Protein AF-A0A8T7EFW8-F1 (afdb_monomer_lite)

Structure (mmCIF, N/CA/C/O backbone):
data_AF-A0A8T7EFW8-F1
#
_entry.id   AF-A0A8T7EFW8-F1
#
loop_
_atom_site.group_PDB
_atom_site.id
_atom_site.type_symbol
_atom_site.label_atom_id
_atom_site.label_alt_id
_atom_site.label_comp_id
_atom_site.label_asym_id
_atom_site.label_entity_id
_atom_site.label_seq_id
_atom_site.pdbx_PDB_ins_code
_atom_site.Cartn_x
_atom_site.Cartn_y
_atom_site.Cartn_z
_atom_site.occupancy
_atom_site.B_iso_or_equiv
_atom_site.auth_seq_id
_atom_site.auth_comp_id
_atom_site.auth_asym_id
_atom_site.auth_atom_id
_atom_site.pdbx_PDB_model_num
ATOM 1 N N . MET A 1 1 ? 46.373 6.894 -98.543 1.00 57.97 1 MET A N 1
ATOM 2 C CA . MET A 1 1 ? 46.476 5.413 -98.558 1.00 57.97 1 MET A CA 1
ATOM 3 C C . MET A 1 1 ? 47.139 4.856 -97.291 1.00 57.97 1 MET A C 1
ATOM 5 O O . MET A 1 1 ? 46.534 4.025 -96.632 1.00 57.97 1 MET A O 1
ATOM 9 N N . LYS A 1 2 ? 48.335 5.324 -96.885 1.00 61.75 2 LYS A N 1
ATOM 10 C CA . LYS A 1 2 ? 49.091 4.740 -95.749 1.00 61.75 2 LYS A CA 1
ATOM 11 C C . LYS A 1 2 ? 48.455 4.931 -94.355 1.00 61.75 2 LYS A C 1
ATOM 13 O O . LYS A 1 2 ? 48.671 4.107 -93.477 1.00 61.75 2 LYS A O 1
ATOM 18 N N . GLN A 1 3 ? 47.623 5.959 -94.166 1.00 62.34 3 GLN A N 1
ATOM 19 C CA . GLN A 1 3 ? 46.948 6.216 -92.882 1.00 62.34 3 GLN A CA 1
ATOM 20 C C . GLN A 1 3 ? 45.704 5.343 -92.644 1.00 62.34 3 GLN A C 1
ATOM 22 O O . GLN A 1 3 ? 45.385 5.041 -91.499 1.00 62.34 3 GLN A O 1
ATOM 27 N N . PHE A 1 4 ? 45.070 4.838 -93.710 1.00 73.44 4 PHE A N 1
ATOM 28 C CA . PHE A 1 4 ? 43.989 3.849 -93.595 1.00 73.44 4 PHE A CA 1
ATOM 29 C C . PHE A 1 4 ? 44.519 2.463 -93.200 1.00 73.44 4 PHE A C 1
ATOM 31 O O . PHE A 1 4 ? 43.881 1.756 -92.427 1.00 73.44 4 PHE A O 1
ATOM 38 N N . ILE A 1 5 ? 45.724 2.104 -93.662 1.00 77.31 5 ILE A N 1
ATOM 39 C CA . ILE A 1 5 ? 46.391 0.843 -93.301 1.00 77.31 5 ILE A CA 1
ATOM 40 C C . ILE A 1 5 ? 46.750 0.827 -91.806 1.00 77.31 5 ILE A C 1
ATOM 42 O O . ILE A 1 5 ? 46.567 -0.190 -91.144 1.00 77.31 5 ILE A O 1
ATOM 46 N N . LEU A 1 6 ? 47.194 1.962 -91.253 1.00 75.44 6 LEU A N 1
ATOM 47 C CA . LEU A 1 6 ? 47.533 2.065 -89.830 1.00 75.44 6 LEU A CA 1
ATOM 48 C C . LEU A 1 6 ? 46.291 1.937 -88.929 1.00 75.44 6 LEU A C 1
ATOM 50 O O . LEU A 1 6 ? 46.336 1.240 -87.919 1.00 75.44 6 LEU A O 1
ATOM 54 N N . GLY A 1 7 ? 45.166 2.543 -89.327 1.00 76.06 7 GLY A N 1
ATOM 55 C CA . GLY A 1 7 ? 43.892 2.405 -88.612 1.00 76.06 7 GLY A CA 1
ATOM 56 C C . GLY A 1 7 ? 43.359 0.968 -88.614 1.00 76.06 7 GLY A C 1
ATOM 57 O O . GLY A 1 7 ? 42.892 0.483 -87.586 1.00 76.06 7 GLY A O 1
ATOM 58 N N . LEU A 1 8 ? 43.503 0.253 -89.735 1.00 81.44 8 LEU A N 1
ATOM 59 C CA . LEU A 1 8 ? 43.066 -1.140 -89.851 1.00 81.44 8 LEU A CA 1
ATOM 60 C C . LEU A 1 8 ? 43.890 -2.085 -88.960 1.00 81.44 8 LEU A C 1
ATOM 62 O O . LEU A 1 8 ? 43.326 -2.995 -88.360 1.00 81.44 8 LEU A O 1
ATOM 66 N N . ILE A 1 9 ? 45.195 -1.834 -88.802 1.00 81.69 9 ILE A N 1
ATOM 67 C CA . ILE A 1 9 ? 46.071 -2.613 -87.909 1.00 81.69 9 ILE A CA 1
ATOM 68 C C . ILE A 1 9 ? 45.706 -2.393 -86.434 1.00 81.69 9 ILE A C 1
ATOM 70 O O . ILE A 1 9 ? 45.680 -3.351 -85.665 1.00 81.69 9 ILE A O 1
ATOM 74 N N . ILE A 1 10 ? 45.377 -1.159 -86.035 1.00 81.81 10 ILE A N 1
ATOM 75 C CA . ILE A 1 10 ? 44.976 -0.853 -84.650 1.00 81.81 10 ILE A CA 1
ATOM 76 C C . ILE A 1 10 ? 43.640 -1.524 -84.312 1.00 81.81 10 ILE A C 1
ATOM 78 O O . ILE A 1 10 ? 43.498 -2.105 -83.236 1.00 81.81 10 ILE A O 1
ATOM 82 N N . ILE A 1 11 ? 42.682 -1.512 -85.244 1.00 81.06 11 ILE A N 1
ATOM 83 C CA . ILE A 1 11 ? 41.393 -2.194 -85.069 1.00 81.06 11 ILE A CA 1
ATOM 84 C C . ILE A 1 11 ? 41.589 -3.715 -84.994 1.00 81.06 11 ILE A C 1
ATOM 86 O O . ILE A 1 11 ? 40.981 -4.358 -84.140 1.00 81.06 11 ILE A O 1
ATOM 90 N N . LEU A 1 12 ? 42.479 -4.292 -85.813 1.00 81.62 12 LEU A N 1
ATOM 91 C CA . LEU A 1 12 ? 42.816 -5.718 -85.734 1.00 81.62 12 LEU A CA 1
ATOM 92 C C . LEU A 1 12 ? 43.483 -6.081 -84.398 1.00 81.62 12 LEU A C 1
ATOM 94 O O . LEU A 1 12 ? 43.178 -7.123 -83.824 1.00 81.62 12 LEU A O 1
ATOM 98 N N . GLY A 1 13 ? 44.365 -5.218 -83.886 1.00 78.44 13 GLY A N 1
ATOM 99 C CA . GLY A 1 13 ? 45.034 -5.409 -82.599 1.00 78.44 13 GLY A CA 1
ATOM 100 C C . GLY A 1 13 ? 44.069 -5.337 -81.414 1.00 78.44 13 GLY A C 1
ATOM 101 O O . GLY A 1 13 ? 44.127 -6.185 -80.526 1.00 78.44 13 GLY A O 1
ATOM 102 N N . LEU A 1 14 ? 43.135 -4.381 -81.427 1.00 81.06 14 LEU A N 1
ATOM 103 C CA . LEU A 1 14 ? 42.090 -4.263 -80.404 1.00 81.06 14 LEU A CA 1
ATOM 104 C C . LEU A 1 14 ? 41.093 -5.427 -80.465 1.00 81.06 14 LEU A C 1
ATOM 106 O O . LEU A 1 14 ? 40.718 -5.959 -79.422 1.00 81.06 14 LEU A O 1
ATOM 110 N N . ALA A 1 15 ? 40.714 -5.876 -81.665 1.00 75.56 15 ALA A N 1
ATOM 111 C CA . ALA A 1 15 ? 39.866 -7.053 -81.842 1.00 75.56 15 ALA A CA 1
ATOM 112 C C . ALA A 1 15 ? 40.568 -8.340 -81.372 1.00 75.56 15 ALA A C 1
ATOM 114 O O . ALA A 1 15 ? 39.959 -9.148 -80.673 1.00 75.56 15 ALA A O 1
ATOM 115 N N . GLY A 1 16 ? 41.858 -8.504 -81.686 1.00 74.81 16 GLY A N 1
ATOM 116 C CA . GLY A 1 16 ? 42.670 -9.633 -81.226 1.00 74.81 16 GLY A CA 1
ATOM 117 C C . GLY A 1 16 ? 42.874 -9.639 -79.708 1.00 74.81 16 GLY A C 1
ATOM 118 O O . GLY A 1 16 ? 42.707 -10.676 -79.067 1.00 74.81 16 GLY A O 1
ATOM 119 N N . GLY A 1 17 ? 43.151 -8.472 -79.116 1.00 77.19 17 GLY A N 1
ATOM 120 C CA . GLY A 1 17 ? 43.264 -8.303 -77.666 1.00 77.19 17 GLY A CA 1
ATOM 121 C C . GLY A 1 17 ? 41.950 -8.589 -76.936 1.00 77.19 17 GLY A C 1
ATOM 122 O O . GLY A 1 17 ? 41.947 -9.295 -75.929 1.00 77.19 17 GLY A O 1
ATOM 123 N N . TYR A 1 18 ? 40.819 -8.128 -77.480 1.00 79.44 18 TYR A N 1
ATOM 124 C CA . TYR A 1 18 ? 39.490 -8.436 -76.945 1.00 79.44 18 TYR A CA 1
ATOM 125 C C . TYR A 1 18 ? 39.161 -9.936 -77.032 1.00 79.44 18 TYR A C 1
ATOM 127 O O . TYR A 1 18 ? 38.588 -10.501 -76.098 1.00 79.44 18 TYR A O 1
ATOM 135 N N . TYR A 1 19 ? 39.565 -10.606 -78.118 1.00 78.19 19 TYR A N 1
ATOM 136 C CA . TYR A 1 19 ? 39.333 -12.041 -78.303 1.00 78.19 19 TYR A CA 1
ATOM 137 C C . TYR A 1 19 ? 40.137 -12.893 -77.308 1.00 78.19 19 TYR A C 1
ATOM 139 O O . TYR A 1 19 ? 39.585 -13.801 -76.687 1.00 78.19 19 TYR A O 1
ATOM 147 N N . LEU A 1 20 ? 41.409 -12.549 -77.070 1.00 72.25 20 LEU A N 1
ATOM 148 C CA . LEU A 1 20 ? 42.247 -13.203 -76.055 1.00 72.25 20 LEU A CA 1
ATOM 149 C C . LEU A 1 20 ? 41.754 -12.924 -74.625 1.00 72.25 20 LEU A C 1
ATOM 151 O O . LEU A 1 20 ? 41.782 -13.818 -73.780 1.00 72.25 20 LEU A O 1
ATOM 155 N N . TYR A 1 21 ? 41.220 -11.726 -74.364 1.00 71.38 21 TYR A N 1
ATOM 156 C CA . TYR A 1 21 ? 40.613 -11.386 -73.074 1.00 71.38 21 TYR A CA 1
ATOM 157 C C . TYR A 1 21 ? 39.313 -12.167 -72.804 1.00 71.38 21 TYR A C 1
ATOM 159 O O . TYR A 1 21 ? 39.043 -12.534 -71.661 1.00 71.38 21 TYR A O 1
ATOM 167 N N . ARG A 1 22 ? 38.524 -12.506 -73.841 1.00 76.44 22 ARG A N 1
ATOM 168 C CA . ARG A 1 22 ? 37.403 -13.461 -73.708 1.00 76.44 22 ARG A CA 1
ATOM 169 C C . ARG A 1 22 ? 37.863 -14.910 -73.560 1.00 76.44 22 ARG A C 1
ATOM 171 O O . ARG A 1 22 ? 37.177 -15.667 -72.884 1.00 76.44 22 ARG A O 1
ATOM 178 N N . GLN A 1 23 ? 38.996 -15.300 -74.146 1.00 65.75 23 GLN A N 1
ATOM 179 C CA . GLN A 1 23 ? 39.524 -16.666 -74.035 1.00 65.75 23 GLN A CA 1
ATOM 180 C C . GLN A 1 23 ? 40.057 -16.993 -72.627 1.00 65.75 23 GLN A C 1
ATOM 182 O O . GLN A 1 23 ? 40.050 -18.155 -72.232 1.00 65.75 23 GLN A O 1
ATOM 187 N N . MET A 1 24 ? 40.458 -15.984 -71.845 1.00 59.19 24 MET A N 1
ATOM 188 C CA . MET A 1 24 ? 40.811 -16.141 -70.425 1.00 59.19 24 MET A CA 1
ATOM 189 C C . MET A 1 24 ? 39.608 -16.099 -69.464 1.00 59.19 24 MET A C 1
ATOM 191 O O . MET A 1 24 ? 39.804 -16.181 -68.253 1.00 59.19 24 MET A O 1
ATOM 195 N N . GLN A 1 25 ? 38.367 -16.011 -69.958 1.00 60.62 25 GLN A N 1
ATOM 196 C CA . GLN A 1 25 ? 37.190 -16.205 -69.106 1.00 60.62 25 GLN A CA 1
ATOM 197 C C . GLN A 1 25 ? 37.011 -17.713 -68.834 1.00 60.62 25 GLN A C 1
ATOM 199 O 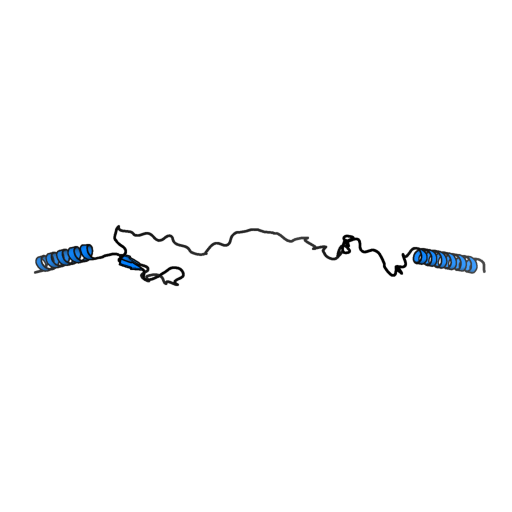O . GLN A 1 25 ? 36.839 -18.482 -69.784 1.00 60.62 25 GLN A O 1
ATOM 204 N N . PRO A 1 26 ? 37.053 -18.173 -67.567 1.00 49.50 26 PRO A N 1
ATOM 205 C CA . PRO A 1 26 ? 36.899 -19.583 -67.242 1.00 49.50 26 PRO A CA 1
ATOM 206 C C . PRO A 1 26 ? 35.503 -20.064 -67.641 1.00 49.50 26 PRO A C 1
ATOM 208 O O . PRO A 1 26 ? 34.490 -19.648 -67.081 1.00 49.50 26 PRO A O 1
ATOM 211 N N . THR A 1 27 ? 35.453 -20.948 -68.634 1.00 51.50 27 THR A N 1
ATOM 212 C CA . THR A 1 27 ? 34.229 -21.639 -69.035 1.00 51.50 27 THR A CA 1
ATOM 213 C C . THR A 1 27 ? 33.957 -22.736 -68.008 1.00 51.50 27 THR A C 1
ATOM 215 O O . THR A 1 27 ? 34.701 -23.709 -67.920 1.00 51.50 27 THR A O 1
ATOM 218 N N . ALA A 1 28 ? 32.922 -22.568 -67.188 1.00 52.00 28 ALA A N 1
ATOM 219 C CA . ALA A 1 28 ? 32.446 -23.614 -66.292 1.00 52.00 28 ALA A CA 1
ATOM 220 C C . ALA A 1 28 ? 31.607 -24.635 -67.077 1.00 52.00 28 ALA A C 1
ATOM 222 O O . ALA A 1 28 ? 30.465 -24.337 -67.416 1.00 52.00 28 ALA A O 1
ATOM 223 N N . THR A 1 29 ? 32.156 -25.815 -67.393 1.00 41.50 29 THR A N 1
ATOM 224 C CA . THR A 1 29 ? 31.437 -27.071 -67.757 1.00 41.50 29 THR A CA 1
ATOM 225 C C . THR A 1 29 ? 32.493 -28.180 -67.955 1.00 41.50 29 THR A C 1
ATOM 227 O O . THR A 1 29 ? 33.569 -27.880 -68.451 1.00 41.50 29 THR A O 1
ATOM 230 N N . THR A 1 30 ? 32.379 -29.466 -67.607 1.00 39.56 30 THR A N 1
ATOM 231 C CA . THR A 1 30 ? 31.293 -30.380 -67.217 1.00 39.56 30 THR A CA 1
ATOM 232 C C . THR A 1 30 ? 31.954 -31.563 -66.491 1.00 39.56 30 THR A C 1
ATOM 234 O O . THR A 1 30 ? 32.953 -32.083 -66.981 1.00 39.56 30 THR A O 1
ATOM 237 N N . GLY A 1 31 ? 31.389 -32.046 -65.383 1.00 37.75 31 GLY A N 1
ATOM 238 C CA . GLY A 1 31 ? 31.805 -33.303 -64.755 1.00 37.75 31 GLY A CA 1
ATOM 239 C C . GLY A 1 31 ? 30.599 -34.053 -64.206 1.00 37.75 31 GLY A C 1
ATOM 240 O O . GLY A 1 31 ? 30.105 -33.720 -63.133 1.00 37.75 31 GLY A O 1
ATOM 241 N N . ALA A 1 32 ? 30.109 -35.042 -64.958 1.00 48.38 32 ALA A N 1
ATOM 242 C CA . ALA A 1 32 ? 29.186 -36.048 -64.446 1.00 48.38 32 ALA A CA 1
ATOM 243 C C . ALA A 1 32 ? 29.891 -36.845 -63.335 1.00 48.38 32 ALA A C 1
ATOM 245 O O . ALA A 1 32 ? 31.055 -37.219 -63.474 1.00 48.38 32 ALA A O 1
ATOM 246 N N . GLY A 1 33 ? 29.200 -37.013 -62.208 1.00 47.69 33 GLY A N 1
ATOM 247 C CA . GLY A 1 33 ? 29.798 -37.425 -60.944 1.00 47.69 33 GLY A CA 1
ATOM 248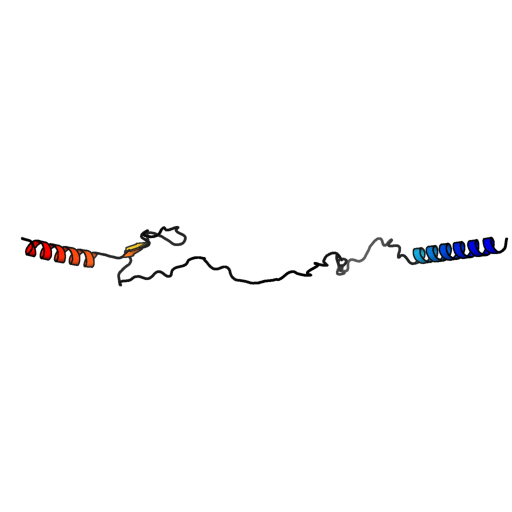 C C . GLY A 1 33 ? 30.304 -38.863 -60.893 1.00 47.69 33 GLY A C 1
ATOM 249 O O . GLY A 1 33 ? 29.864 -39.712 -61.657 1.00 47.69 33 GLY A O 1
ATOM 250 N N . THR A 1 34 ? 31.205 -39.115 -59.938 1.00 46.44 34 THR A N 1
ATOM 251 C CA . THR A 1 34 ? 31.117 -40.171 -58.908 1.00 46.44 34 THR A CA 1
ATOM 252 C C . THR A 1 34 ? 32.278 -39.976 -57.917 1.00 46.44 34 THR A C 1
ATOM 254 O O . THR A 1 34 ? 33.404 -40.339 -58.233 1.00 46.44 34 THR A O 1
ATOM 257 N N . ALA A 1 35 ? 32.012 -39.381 -56.745 1.00 43.75 35 ALA A N 1
ATOM 258 C CA . ALA A 1 35 ? 32.745 -39.559 -55.476 1.00 43.75 35 ALA A CA 1
ATOM 259 C C . ALA A 1 35 ? 32.147 -38.611 -54.416 1.00 43.75 35 ALA A C 1
ATOM 261 O O . ALA A 1 35 ? 32.341 -37.398 -54.481 1.00 43.75 35 ALA A O 1
ATOM 262 N N . VAL A 1 36 ? 31.392 -39.147 -53.452 1.00 51.53 36 VAL A N 1
ATOM 263 C CA . VAL A 1 36 ? 30.841 -38.375 -52.325 1.00 51.53 36 VAL A CA 1
ATOM 264 C C . VAL A 1 36 ? 31.834 -38.341 -51.162 1.00 51.53 36 VAL A C 1
ATOM 266 O O . VAL A 1 36 ? 31.771 -39.146 -50.240 1.00 51.53 36 VAL A O 1
ATOM 269 N N . SER A 1 37 ? 32.746 -37.374 -51.202 1.00 44.75 37 SER A N 1
ATOM 270 C CA . SER A 1 37 ? 33.344 -36.804 -49.988 1.00 44.75 37 SER A CA 1
ATOM 271 C C . SER A 1 37 ? 32.479 -35.614 -49.563 1.00 44.75 37 SER A C 1
ATOM 273 O O . SER A 1 37 ? 32.077 -34.849 -50.444 1.00 44.75 37 SER A O 1
ATOM 275 N N . PRO A 1 38 ? 32.172 -35.405 -48.266 1.00 52.88 38 PRO A N 1
ATOM 276 C CA . PRO A 1 38 ? 31.494 -34.197 -47.813 1.00 52.88 38 PRO A CA 1
ATOM 277 C C . PRO A 1 38 ? 32.481 -33.029 -47.882 1.00 52.88 38 PRO A C 1
ATOM 279 O O . PRO A 1 38 ? 33.072 -32.602 -46.894 1.00 52.88 38 PRO A O 1
ATOM 282 N N . THR A 1 39 ? 32.703 -32.537 -49.094 1.00 46.47 39 THR A N 1
ATOM 283 C CA . THR A 1 39 ? 33.408 -31.292 -49.338 1.00 46.47 39 THR A CA 1
ATOM 284 C C . THR A 1 39 ? 32.512 -30.183 -48.823 1.00 46.47 39 THR A C 1
ATOM 286 O O . THR A 1 39 ? 31.416 -29.968 -49.345 1.00 46.47 39 THR A O 1
ATOM 289 N N . LEU A 1 40 ? 32.979 -29.498 -47.777 1.00 52.53 40 LEU A N 1
ATOM 290 C CA . LEU A 1 40 ? 32.440 -28.222 -47.332 1.00 52.53 40 LEU A CA 1
ATOM 291 C C . LEU A 1 40 ? 32.342 -27.320 -48.562 1.00 52.53 40 LEU A C 1
ATOM 293 O O . LEU A 1 40 ? 33.338 -26.776 -49.037 1.00 52.53 40 LEU A O 1
ATOM 297 N N . THR A 1 41 ? 31.139 -27.213 -49.118 1.00 47.81 41 THR A N 1
ATOM 298 C CA . THR A 1 41 ? 30.839 -26.206 -50.120 1.00 47.81 41 THR A CA 1
ATOM 299 C C . THR A 1 41 ? 30.859 -24.906 -49.345 1.00 47.81 41 THR A C 1
ATOM 301 O O . THR A 1 41 ? 29.883 -24.552 -48.687 1.00 47.81 41 THR A O 1
ATOM 304 N N . ALA A 1 42 ? 32.018 -24.247 -49.341 1.00 55.25 42 ALA A N 1
ATOM 305 C CA . ALA A 1 42 ? 32.102 -22.841 -49.020 1.00 55.25 42 ALA A CA 1
ATOM 306 C C . ALA A 1 42 ? 31.139 -22.158 -49.989 1.00 55.25 42 ALA A C 1
ATOM 308 O O . ALA A 1 42 ? 31.444 -21.986 -51.170 1.00 55.25 42 ALA A O 1
ATOM 309 N N . GLY A 1 43 ? 29.921 -21.896 -49.507 1.00 48.66 43 GLY A N 1
ATOM 310 C CA . GLY A 1 43 ? 28.961 -21.082 -50.222 1.00 48.66 43 GLY A CA 1
ATOM 311 C C . GLY A 1 43 ? 29.703 -19.833 -50.656 1.00 48.66 43 GLY A C 1
ATOM 312 O O . GLY A 1 43 ? 30.439 -19.249 -49.854 1.00 48.66 43 GLY A O 1
ATOM 313 N N . ALA A 1 44 ? 29.582 -19.494 -51.941 1.00 54.00 44 ALA A N 1
ATOM 314 C CA . ALA A 1 44 ? 30.126 -18.260 -52.479 1.00 54.00 44 ALA A CA 1
ATOM 315 C C . ALA A 1 44 ? 29.882 -17.142 -51.455 1.00 54.00 44 ALA A C 1
ATOM 317 O O . ALA A 1 44 ? 28.768 -17.070 -50.922 1.00 54.00 44 ALA A O 1
ATOM 318 N N . PRO A 1 45 ? 30.887 -16.314 -51.115 1.00 50.88 45 PRO A N 1
ATOM 319 C CA . PRO A 1 45 ? 30.636 -15.196 -50.229 1.00 50.88 45 PRO A CA 1
ATOM 320 C C . PRO A 1 45 ? 29.534 -14.386 -50.901 1.00 50.88 45 PRO A C 1
ATOM 322 O O . PRO A 1 45 ? 29.736 -13.855 -51.993 1.00 50.88 45 PRO A O 1
ATOM 325 N N . ASN A 1 46 ? 28.343 -14.363 -50.301 1.00 56.28 46 ASN A N 1
ATOM 326 C CA . ASN A 1 46 ? 27.288 -13.461 -50.720 1.00 56.28 46 ASN A CA 1
ATOM 327 C C . ASN A 1 46 ? 27.879 -12.059 -50.564 1.00 56.28 46 ASN A C 1
ATOM 329 O O . ASN A 1 46 ? 27.880 -11.487 -49.476 1.00 56.28 46 ASN A O 1
ATOM 333 N N . ALA A 1 47 ? 28.413 -11.513 -51.655 1.00 54.31 47 ALA A N 1
ATOM 334 C CA . ALA A 1 47 ? 29.091 -10.222 -51.707 1.00 54.31 47 ALA A CA 1
ATOM 335 C C . ALA A 1 47 ? 28.120 -9.037 -51.528 1.00 54.31 47 ALA A C 1
ATOM 337 O O . ALA A 1 47 ? 28.465 -7.901 -51.823 1.00 54.31 47 ALA A O 1
ATOM 338 N N . ASN A 1 48 ? 26.917 -9.298 -51.007 1.00 53.06 48 ASN A N 1
ATOM 339 C CA . ASN A 1 48 ? 25.908 -8.307 -50.656 1.00 53.06 48 ASN A CA 1
ATOM 340 C C . ASN A 1 48 ? 25.672 -8.165 -49.147 1.00 53.06 48 ASN A C 1
ATOM 342 O O . ASN A 1 48 ? 24.739 -7.477 -48.747 1.00 53.06 48 ASN A O 1
ATOM 346 N N . SER A 1 49 ? 26.545 -8.710 -48.299 1.00 56.72 49 SER A N 1
ATOM 347 C CA . SER A 1 49 ? 26.591 -8.326 -46.880 1.00 56.72 49 SER A CA 1
ATOM 348 C C . SER A 1 49 ? 27.584 -7.188 -46.626 1.00 56.72 49 SER A C 1
ATOM 350 O O . SER A 1 49 ? 28.245 -7.153 -45.593 1.00 56.72 49 SER A O 1
ATOM 352 N N . GLN A 1 50 ? 27.704 -6.231 -47.551 1.00 54.69 50 GLN A N 1
ATOM 353 C CA . GLN A 1 50 ? 28.289 -4.936 -47.216 1.00 54.69 50 GLN A CA 1
ATOM 354 C C . GLN A 1 50 ? 27.187 -4.087 -46.583 1.00 54.69 50 GLN A C 1
ATOM 356 O O . GLN A 1 50 ? 26.561 -3.245 -47.229 1.00 54.69 50 GLN A O 1
ATOM 361 N N . THR A 1 51 ? 26.909 -4.348 -45.304 1.00 59.19 51 THR A N 1
ATOM 362 C CA . THR A 1 51 ? 26.118 -3.436 -44.478 1.00 59.19 51 THR A CA 1
ATOM 363 C C . THR A 1 51 ? 26.889 -2.125 -44.431 1.00 59.19 51 THR A C 1
ATOM 365 O O . THR A 1 51 ? 27.847 -1.985 -43.675 1.00 59.19 51 THR A O 1
ATOM 368 N N . ASN A 1 52 ? 26.506 -1.177 -45.286 1.00 60.19 52 ASN A N 1
ATOM 369 C CA . ASN A 1 52 ? 26.969 0.201 -45.228 1.00 60.19 52 ASN A CA 1
ATOM 370 C C . ASN A 1 52 ? 26.563 0.756 -43.856 1.00 60.19 52 ASN A C 1
ATOM 372 O O . ASN A 1 52 ? 25.433 1.199 -43.654 1.00 60.19 52 ASN A O 1
ATOM 376 N N . ASN A 1 53 ? 27.476 0.649 -42.891 1.00 62.81 53 ASN A N 1
ATOM 377 C CA . ASN A 1 53 ? 27.286 1.056 -41.502 1.00 62.81 53 ASN A CA 1
ATOM 378 C C . ASN A 1 53 ? 27.829 2.473 -41.256 1.00 62.81 53 ASN A C 1
ATOM 380 O O . ASN A 1 53 ? 28.143 2.850 -40.130 1.00 62.81 53 ASN A O 1
ATOM 384 N N . THR A 1 54 ? 27.971 3.265 -42.319 1.00 64.12 54 THR A N 1
ATOM 385 C CA . THR A 1 54 ? 28.432 4.647 -42.231 1.00 64.12 54 THR A CA 1
ATOM 386 C C . THR A 1 54 ? 27.323 5.491 -41.612 1.00 64.12 54 THR A C 1
ATOM 388 O O . THR A 1 54 ? 26.345 5.826 -42.275 1.00 64.12 54 THR A O 1
ATOM 391 N N . GLY A 1 55 ? 27.468 5.796 -40.321 1.00 73.94 55 GLY A N 1
ATOM 392 C CA . GLY A 1 55 ? 26.561 6.673 -39.577 1.00 73.94 55 GLY A CA 1
ATOM 393 C C . GLY A 1 55 ? 25.537 5.975 -38.678 1.00 73.94 55 GLY A C 1
ATOM 394 O O . GLY A 1 55 ? 24.625 6.646 -38.202 1.00 73.94 55 GLY A O 1
ATOM 395 N N . LYS A 1 56 ? 25.648 4.664 -38.417 1.00 76.19 56 LYS A N 1
ATOM 396 C CA . LYS A 1 56 ? 24.781 4.008 -37.422 1.00 76.19 56 LYS A CA 1
ATOM 397 C C . LYS A 1 56 ? 25.442 4.007 -36.050 1.00 76.19 56 LYS A C 1
ATOM 399 O O . LYS A 1 56 ? 26.571 3.552 -35.896 1.00 76.19 56 LYS A O 1
ATOM 404 N N . VAL A 1 57 ? 24.710 4.491 -35.054 1.00 84.56 57 VAL A N 1
ATOM 405 C CA . VAL A 1 57 ? 25.087 4.398 -33.644 1.00 84.56 57 VAL A CA 1
ATOM 406 C C . VAL A 1 57 ? 24.348 3.204 -33.054 1.00 84.56 57 VAL A C 1
ATOM 408 O O . VAL A 1 57 ? 23.123 3.136 -33.140 1.00 84.56 57 VAL A O 1
ATOM 411 N N . SER A 1 58 ? 25.097 2.253 -32.499 1.00 86.12 58 SER A N 1
ATOM 412 C CA . SER A 1 58 ? 24.536 1.138 -31.738 1.00 86.12 58 SER A CA 1
ATOM 413 C C . SER A 1 58 ? 24.563 1.497 -30.260 1.00 86.12 58 SER A C 1
ATOM 415 O O . SER A 1 58 ? 25.585 1.968 -29.764 1.00 86.12 58 SER A O 1
ATOM 417 N N . ALA A 1 59 ? 23.447 1.283 -29.573 1.00 88.31 59 ALA A N 1
ATOM 418 C CA . ALA A 1 59 ? 23.332 1.479 -28.139 1.00 88.31 59 ALA A CA 1
ATOM 419 C C . ALA A 1 59 ? 22.625 0.274 -27.528 1.00 88.31 59 ALA A C 1
ATOM 421 O O . ALA A 1 59 ? 21.648 -0.237 -28.076 1.00 88.31 59 ALA A O 1
ATOM 422 N N . GLU A 1 60 ? 23.142 -0.162 -26.390 1.00 94.00 60 GLU A N 1
ATOM 423 C CA . GLU A 1 60 ? 22.588 -1.243 -25.592 1.00 94.00 60 GLU A CA 1
ATOM 424 C C . GLU A 1 60 ? 21.960 -0.650 -24.333 1.00 94.00 60 GLU A C 1
ATOM 426 O O . GLU A 1 60 ? 22.383 0.395 -23.834 1.00 94.00 60 GLU A O 1
ATOM 431 N N . GLY A 1 61 ? 20.929 -1.310 -23.820 1.00 93.38 61 GLY A N 1
ATOM 432 C CA . GLY A 1 61 ? 20.221 -0.860 -22.636 1.00 93.38 61 GLY A CA 1
ATOM 433 C C . GLY A 1 61 ? 19.316 -1.949 -22.091 1.00 93.38 61 GLY A C 1
ATOM 434 O O . GLY A 1 61 ? 19.026 -2.939 -22.764 1.00 93.38 61 GLY A O 1
ATOM 435 N N . GLN A 1 62 ? 18.873 -1.757 -20.856 1.00 97.06 62 GLN A N 1
ATOM 436 C CA . GLN A 1 62 ? 17.923 -2.643 -20.200 1.00 97.06 62 GLN A CA 1
ATOM 437 C C . GLN A 1 62 ? 16.557 -1.971 -20.139 1.00 97.06 62 GLN A C 1
ATOM 439 O O . GLN A 1 62 ? 16.450 -0.765 -19.914 1.00 97.06 62 GLN A O 1
ATOM 444 N N . LEU A 1 63 ? 15.507 -2.764 -20.336 1.00 96.12 63 LEU A N 1
ATOM 445 C CA . LEU A 1 63 ? 14.146 -2.301 -20.116 1.00 96.12 63 LEU A CA 1
ATOM 446 C C . LEU A 1 63 ? 13.856 -2.307 -18.617 1.00 96.12 63 LEU A C 1
ATOM 448 O O . LEU A 1 63 ? 14.055 -3.317 -17.945 1.00 96.12 63 LEU A O 1
ATOM 452 N N . ALA A 1 64 ? 13.357 -1.180 -18.118 1.00 95.69 64 ALA A N 1
ATOM 453 C CA . ALA A 1 64 ? 12.907 -1.025 -16.745 1.00 95.69 64 ALA A CA 1
ATOM 454 C C . ALA A 1 64 ? 11.485 -0.437 -16.718 1.00 95.69 64 ALA A C 1
ATOM 456 O O . ALA A 1 64 ? 11.118 0.324 -17.622 1.00 95.69 64 ALA A O 1
ATOM 457 N N . PRO A 1 65 ? 10.670 -0.764 -15.700 1.00 96.12 65 PRO A N 1
ATOM 458 C CA . PRO A 1 65 ? 9.353 -0.163 -15.534 1.00 96.12 65 PRO A CA 1
ATOM 459 C C . PRO A 1 65 ? 9.436 1.355 -15.338 1.00 96.12 65 PRO A C 1
ATOM 461 O O . PRO A 1 65 ? 10.301 1.849 -14.620 1.00 96.12 65 PRO A O 1
ATOM 464 N N . ILE A 1 66 ? 8.472 2.095 -15.899 1.00 97.50 66 ILE A N 1
ATOM 465 C CA . ILE A 1 66 ? 8.335 3.545 -15.652 1.00 97.50 66 ILE A CA 1
ATOM 466 C C . ILE A 1 66 ? 8.006 3.807 -14.172 1.00 97.50 66 ILE A C 1
ATOM 468 O O . ILE A 1 66 ? 8.423 4.812 -13.602 1.00 97.50 66 ILE A O 1
ATOM 472 N N . ARG A 1 67 ? 7.234 2.906 -13.550 1.00 94.31 67 ARG A N 1
ATOM 473 C CA . ARG A 1 67 ? 6.832 2.962 -12.142 1.00 94.31 67 ARG A CA 1
ATOM 474 C C . ARG A 1 67 ? 6.905 1.570 -11.534 1.00 94.31 67 ARG A C 1
ATOM 476 O O . ARG A 1 67 ? 6.434 0.613 -12.143 1.00 94.31 67 ARG A O 1
ATOM 483 N N . TYR A 1 68 ? 7.461 1.486 -10.335 1.00 94.75 68 TYR A N 1
ATOM 484 C CA . TYR A 1 68 ? 7.482 0.287 -9.506 1.00 94.75 68 TYR A CA 1
ATOM 485 C C . TYR A 1 68 ? 7.376 0.701 -8.035 1.00 94.75 68 TYR A C 1
ATOM 487 O O . TYR A 1 68 ? 7.671 1.847 -7.691 1.00 94.75 68 TYR A O 1
ATOM 495 N N . ALA A 1 69 ? 6.940 -0.219 -7.180 1.00 92.00 69 ALA A N 1
ATOM 496 C CA . ALA A 1 69 ? 6.870 -0.008 -5.742 1.00 92.00 69 ALA A CA 1
ATOM 497 C C . ALA A 1 69 ? 7.209 -1.309 -5.014 1.00 92.00 69 ALA A C 1
ATOM 499 O O . ALA A 1 69 ? 6.761 -2.382 -5.415 1.00 92.00 69 ALA A O 1
ATOM 500 N N . HIS A 1 70 ? 7.981 -1.198 -3.935 1.00 93.38 70 HIS A N 1
ATOM 501 C CA . HIS A 1 70 ? 8.115 -2.264 -2.950 1.00 93.38 70 HIS A CA 1
ATOM 502 C C . HIS A 1 70 ? 7.068 -2.038 -1.870 1.00 93.38 70 HIS A C 1
ATOM 504 O O . HIS A 1 70 ? 7.029 -0.966 -1.266 1.00 93.38 70 HIS A O 1
ATOM 510 N N . LEU A 1 71 ? 6.218 -3.035 -1.649 1.00 91.06 71 LEU A N 1
ATOM 511 C CA . LEU A 1 71 ? 5.184 -2.966 -0.633 1.00 91.06 71 LEU A CA 1
ATOM 512 C C . LEU A 1 71 ? 5.659 -3.671 0.636 1.00 91.06 71 LEU A C 1
ATOM 514 O O . LEU A 1 71 ? 6.234 -4.758 0.579 1.00 91.06 71 LEU A O 1
ATOM 518 N N . SER A 1 72 ? 5.403 -3.048 1.777 1.00 91.75 72 SER A N 1
ATOM 519 C CA . SER A 1 72 ? 5.638 -3.615 3.098 1.00 91.75 72 SER A CA 1
ATOM 520 C C . SER A 1 72 ? 4.491 -3.236 4.024 1.00 91.75 72 SER A C 1
ATOM 522 O O . SER A 1 72 ? 3.766 -2.268 3.787 1.00 91.75 72 SER A O 1
ATOM 524 N N . LEU A 1 73 ? 4.318 -4.018 5.083 1.00 91.56 73 LEU A N 1
ATOM 525 C CA . LEU A 1 73 ? 3.332 -3.732 6.113 1.00 91.56 73 LEU A CA 1
ATOM 526 C C . LEU A 1 73 ? 3.862 -2.654 7.064 1.00 91.56 73 LEU A C 1
ATOM 528 O O . LEU A 1 73 ? 5.023 -2.690 7.471 1.00 91.56 73 LEU A O 1
ATOM 532 N N . THR A 1 74 ? 3.003 -1.707 7.441 1.00 90.69 74 THR A N 1
ATOM 533 C CA . THR A 1 74 ? 3.318 -0.656 8.426 1.00 90.69 74 THR A CA 1
ATOM 534 C C . THR A 1 74 ? 3.243 -1.152 9.867 1.00 90.69 74 THR A C 1
ATOM 536 O O . THR A 1 74 ? 3.761 -0.509 10.777 1.00 90.69 74 THR A O 1
ATOM 539 N N . THR A 1 75 ? 2.573 -2.281 10.084 1.00 89.88 75 THR A N 1
ATOM 540 C CA . THR A 1 75 ? 2.331 -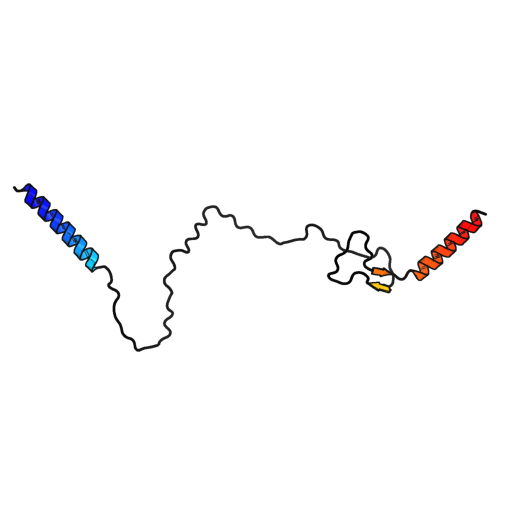2.878 11.396 1.00 89.88 75 THR A CA 1
ATOM 541 C C . THR A 1 75 ? 2.501 -4.387 11.284 1.00 89.88 75 THR A C 1
ATOM 543 O O . THR A 1 75 ? 2.250 -4.969 10.229 1.00 89.88 75 THR A O 1
ATOM 546 N N . ALA A 1 76 ? 2.963 -5.018 12.361 1.00 89.12 76 ALA A N 1
ATOM 547 C CA . ALA A 1 76 ? 3.006 -6.471 12.445 1.00 89.12 76 ALA A CA 1
ATOM 548 C C . ALA A 1 76 ? 1.586 -7.039 12.595 1.00 89.12 76 ALA A C 1
ATOM 550 O O . ALA A 1 76 ? 0.740 -6.423 13.239 1.00 89.12 76 ALA A O 1
ATOM 551 N N . GLY A 1 77 ? 1.343 -8.213 12.023 1.00 91.62 77 GLY A N 1
ATOM 552 C CA . GLY A 1 77 ? 0.059 -8.900 12.104 1.00 91.62 77 GLY A CA 1
ATOM 553 C C . GLY A 1 77 ? 0.065 -10.192 11.295 1.00 91.62 77 GLY A C 1
ATOM 554 O O . GLY A 1 77 ? 0.979 -10.433 10.502 1.00 91.62 77 GLY A O 1
ATOM 555 N N . GLU A 1 78 ? -0.952 -11.018 11.509 1.00 95.06 78 GLU A N 1
ATOM 556 C CA . GLU A 1 78 ? -1.184 -12.234 10.732 1.00 95.06 78 GLU A CA 1
ATOM 557 C C . GLU A 1 78 ? -1.982 -11.908 9.465 1.00 95.06 78 GLU A C 1
ATOM 559 O O . GLU A 1 78 ? -2.913 -11.107 9.504 1.00 95.06 78 GLU A O 1
ATOM 564 N N . VAL A 1 79 ? -1.618 -12.512 8.330 1.00 95.31 79 VAL A N 1
ATOM 565 C CA . VAL A 1 79 ? -2.362 -12.358 7.071 1.00 95.31 79 VAL A CA 1
ATOM 566 C C . VAL A 1 79 ? -3.505 -13.368 7.050 1.00 95.31 79 VAL A C 1
ATOM 568 O O . VAL A 1 79 ? -3.261 -14.568 6.980 1.00 95.31 79 VAL A O 1
ATOM 571 N N . VAL A 1 80 ? -4.745 -12.879 7.052 1.00 96.62 80 VAL A N 1
ATOM 572 C CA . VAL A 1 80 ? -5.954 -13.723 7.042 1.00 96.62 80 VAL A CA 1
ATOM 573 C C . VAL A 1 80 ? -6.533 -13.917 5.644 1.00 96.62 80 VAL A C 1
ATOM 575 O O . VAL A 1 80 ? -7.277 -14.865 5.407 1.00 96.62 80 VAL A O 1
ATOM 578 N N . GLU A 1 81 ? -6.213 -13.026 4.703 1.00 95.62 81 GLU A N 1
ATOM 579 C CA . GLU A 1 81 ? -6.688 -13.125 3.322 1.00 95.62 81 GLU A CA 1
ATOM 580 C C . GLU A 1 81 ? -5.714 -12.466 2.338 1.00 95.62 81 GLU A C 1
ATOM 582 O O . GLU A 1 81 ? -5.160 -11.398 2.608 1.00 95.62 81 GLU A O 1
ATOM 587 N N . IL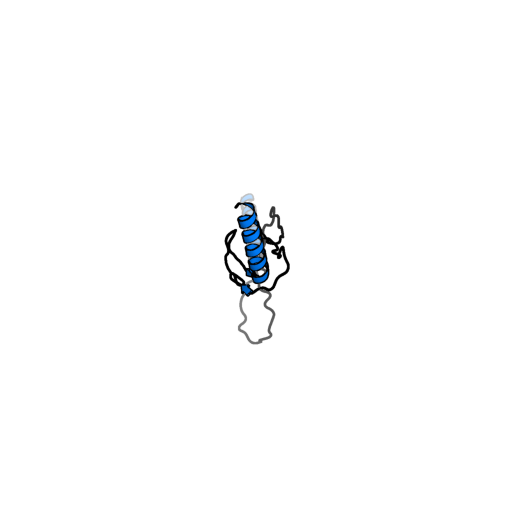E A 1 82 ? -5.555 -13.084 1.164 1.00 95.56 82 ILE A N 1
ATOM 588 C CA . ILE A 1 82 ? -4.867 -12.508 0.004 1.00 95.56 82 ILE A CA 1
ATOM 589 C C . ILE A 1 82 ? -5.924 -12.259 -1.070 1.00 95.56 82 ILE A C 1
ATOM 591 O O . ILE A 1 82 ? -6.481 -13.201 -1.627 1.00 95.56 82 ILE A O 1
ATOM 595 N N . MET A 1 83 ? -6.209 -10.987 -1.339 1.00 95.69 83 MET A N 1
ATOM 596 C CA . MET A 1 83 ? -7.289 -10.563 -2.236 1.00 95.69 83 MET A CA 1
ATOM 597 C C . MET A 1 83 ? -6.795 -10.350 -3.670 1.00 95.69 83 MET A C 1
ATOM 599 O O . MET A 1 83 ? -7.534 -10.586 -4.623 1.00 95.69 83 MET A O 1
ATOM 603 N N . ALA A 1 84 ? -5.538 -9.936 -3.826 1.00 95.12 84 ALA A N 1
ATOM 604 C CA . ALA A 1 84 ? -4.879 -9.805 -5.118 1.00 95.12 84 ALA A CA 1
ATOM 605 C C . ALA A 1 84 ? -3.733 -10.826 -5.205 1.00 95.12 84 ALA A C 1
ATOM 607 O O . ALA A 1 84 ? -2.638 -10.554 -4.704 1.00 95.12 84 ALA A O 1
ATOM 608 N N . PRO A 1 85 ? -3.969 -12.012 -5.798 1.00 93.19 85 PRO A N 1
ATOM 609 C CA . PRO A 1 85 ? -2.906 -12.979 -6.039 1.00 93.19 85 PRO A CA 1
ATOM 610 C C . PRO A 1 85 ? -1.890 -12.439 -7.052 1.00 93.19 85 PRO A C 1
ATOM 612 O O . PRO A 1 85 ? -2.095 -11.400 -7.689 1.00 93.19 85 PRO A O 1
ATOM 615 N N . GLU A 1 86 ? -0.792 -13.166 -7.220 1.00 93.56 86 GLU A N 1
ATOM 616 C CA . GLU A 1 86 ? 0.207 -12.870 -8.246 1.00 93.56 86 GLU A CA 1
ATOM 617 C C . GLU A 1 86 ? -0.415 -12.678 -9.641 1.00 93.56 86 GLU A C 1
ATOM 619 O O . GLU A 1 86 ? -1.486 -13.201 -9.950 1.00 93.56 86 GLU A O 1
ATOM 624 N N . ASP A 1 87 ? 0.234 -11.839 -10.451 1.00 95.00 87 ASP A N 1
ATOM 625 C CA . ASP A 1 87 ? -0.217 -11.412 -11.784 1.00 95.00 87 ASP A CA 1
ATOM 626 C C . ASP A 1 87 ? -1.564 -10.664 -11.848 1.00 95.00 87 ASP A C 1
ATOM 628 O O . ASP A 1 87 ? -2.039 -10.304 -12.933 1.00 95.00 87 ASP A O 1
ATOM 632 N N . SER A 1 88 ? -2.161 -10.334 -10.701 1.00 94.94 88 SER A N 1
ATOM 633 C CA . SER A 1 88 ? -3.380 -9.527 -10.654 1.00 94.94 88 SER A CA 1
ATOM 634 C C . SER A 1 88 ? -3.124 -8.072 -11.034 1.00 94.94 88 SER A C 1
ATOM 636 O O . SER A 1 88 ? -2.144 -7.443 -10.628 1.00 94.94 88 SER A O 1
ATOM 638 N N . ARG A 1 89 ? -4.065 -7.492 -11.783 1.00 95.06 89 ARG A N 1
ATOM 639 C CA . ARG A 1 89 ? -4.105 -6.045 -12.016 1.00 95.06 89 ARG A CA 1
ATOM 640 C C . ARG A 1 89 ? -4.832 -5.374 -10.861 1.00 95.06 89 ARG A C 1
ATOM 642 O O . ARG A 1 89 ? -5.968 -5.729 -10.573 1.00 95.06 89 ARG A O 1
ATOM 649 N N . VAL A 1 90 ? -4.189 -4.376 -10.267 1.00 94.88 90 VAL A N 1
ATOM 650 C CA . VAL A 1 90 ? -4.730 -3.581 -9.159 1.00 94.88 90 VAL A CA 1
ATOM 651 C C . VAL A 1 90 ? -4.703 -2.097 -9.503 1.00 94.88 90 VAL A C 1
ATOM 653 O O . VAL A 1 90 ? -3.862 -1.635 -10.282 1.00 94.88 90 VAL A O 1
ATOM 656 N N . GLN A 1 91 ? -5.628 -1.347 -8.923 1.00 94.81 91 GLN A N 1
ATOM 657 C CA . GLN A 1 91 ? -5.674 0.108 -8.954 1.00 94.81 91 GLN A CA 1
ATOM 658 C C . GLN A 1 91 ? -5.216 0.684 -7.606 1.00 94.81 91 GLN A C 1
ATOM 660 O O . GLN A 1 91 ? -5.201 -0.015 -6.591 1.00 94.81 91 GLN A O 1
ATOM 665 N N . PRO A 1 92 ? -4.812 1.965 -7.560 1.00 93.25 92 PRO A N 1
ATOM 666 C CA . PRO A 1 92 ? -4.472 2.613 -6.300 1.00 93.25 92 PRO A CA 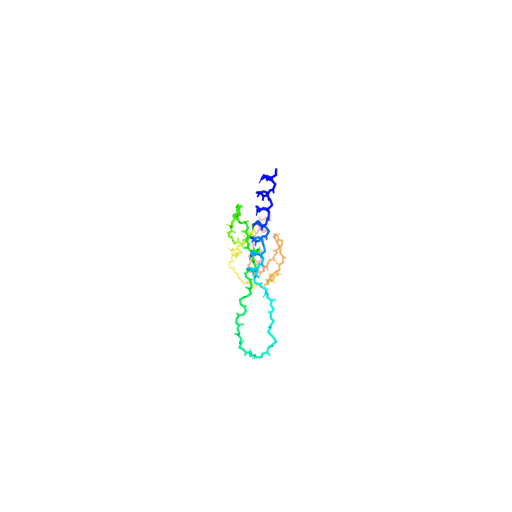1
ATOM 667 C C . PRO A 1 92 ? -5.636 2.555 -5.305 1.00 93.25 92 PRO A C 1
ATOM 669 O O . PRO A 1 92 ? -6.739 2.996 -5.618 1.00 93.25 92 PRO A O 1
ATOM 672 N N . GLY A 1 93 ? -5.358 2.054 -4.102 1.00 93.62 93 GLY A N 1
ATOM 673 C CA . GLY A 1 93 ? -6.351 1.893 -3.039 1.00 93.62 93 GLY A CA 1
ATOM 674 C C . GLY A 1 93 ? -7.037 0.527 -3.012 1.00 93.62 93 GLY A C 1
ATOM 675 O O . GLY A 1 93 ? -7.698 0.228 -2.021 1.00 93.62 93 GLY A O 1
ATOM 676 N N . ASP A 1 94 ? -6.846 -0.315 -4.031 1.00 95.25 94 ASP A N 1
ATOM 677 C CA . ASP A 1 94 ? -7.381 -1.674 -4.005 1.00 95.25 94 ASP A CA 1
ATOM 678 C C . ASP A 1 94 ? -6.695 -2.489 -2.894 1.00 95.25 94 ASP A C 1
ATOM 680 O O . ASP A 1 94 ? -5.461 -2.472 -2.781 1.00 95.25 94 ASP A O 1
ATOM 684 N N . PRO A 1 95 ? -7.462 -3.212 -2.062 1.00 93.94 95 PRO A N 1
ATOM 685 C CA . PRO A 1 95 ? -6.892 -4.054 -1.026 1.00 93.94 95 PRO A CA 1
ATOM 686 C C . PRO A 1 95 ? -6.190 -5.261 -1.659 1.00 93.94 95 PRO A C 1
ATOM 688 O O . PRO A 1 95 ? -6.763 -5.986 -2.470 1.00 93.94 95 PRO A O 1
ATOM 691 N N . ILE A 1 96 ? -4.933 -5.476 -1.271 1.00 94.94 96 ILE A N 1
ATOM 692 C CA . ILE A 1 96 ? -4.096 -6.573 -1.785 1.00 94.94 96 ILE A CA 1
ATOM 693 C C . ILE A 1 96 ? -4.113 -7.754 -0.809 1.00 94.94 96 ILE A C 1
ATOM 695 O O . ILE A 1 96 ? -4.242 -8.907 -1.219 1.00 94.94 96 ILE A O 1
ATOM 699 N N . ILE A 1 97 ? -4.026 -7.456 0.487 1.00 95.00 97 ILE A N 1
ATOM 700 C CA . ILE A 1 97 ? -4.054 -8.416 1.593 1.00 95.00 97 ILE A CA 1
ATOM 701 C C . ILE A 1 97 ? -4.880 -7.847 2.745 1.00 95.00 97 ILE A C 1
ATOM 703 O O . ILE A 1 97 ? -4.973 -6.626 2.898 1.00 95.00 97 ILE A O 1
ATOM 707 N N . ARG A 1 98 ? -5.435 -8.728 3.577 1.00 94.38 98 ARG A N 1
ATOM 708 C CA . ARG A 1 98 ? -6.079 -8.370 4.842 1.00 94.38 98 ARG A CA 1
ATOM 709 C C . ARG A 1 98 ? -5.314 -8.991 6.002 1.00 94.38 98 ARG A C 1
ATOM 711 O O . ARG A 1 98 ? -4.993 -10.180 5.971 1.00 94.38 98 ARG A O 1
ATOM 718 N N . LEU A 1 99 ? -5.033 -8.168 7.006 1.00 95.44 99 LEU A N 1
ATOM 719 C CA . LEU A 1 99 ? -4.490 -8.615 8.284 1.00 95.44 99 LEU A CA 1
ATOM 720 C C . LEU A 1 99 ? -5.623 -8.947 9.252 1.00 95.44 99 LEU A C 1
ATOM 722 O O . LEU A 1 99 ? -6.727 -8.423 9.098 1.00 95.44 99 LEU A O 1
ATOM 726 N N . ASP A 1 100 ? -5.343 -9.798 10.233 1.00 95.81 100 ASP A N 1
ATOM 727 C CA . ASP A 1 100 ? -6.234 -9.971 11.377 1.00 95.81 100 ASP A CA 1
ATOM 728 C C . ASP A 1 100 ? -6.398 -8.631 12.113 1.00 95.81 100 ASP A C 1
ATOM 730 O O . ASP A 1 100 ? -5.409 -7.949 12.399 1.00 95.81 100 ASP A O 1
ATOM 734 N N . SER A 1 101 ? -7.653 -8.252 12.361 1.00 94.56 101 SER A N 1
ATOM 735 C CA . SER A 1 101 ? -8.061 -6.997 12.992 1.00 94.56 101 SER A CA 1
ATOM 736 C C . SER A 1 101 ? -8.670 -7.178 14.386 1.00 94.56 101 SER A C 1
ATOM 738 O O . SER A 1 101 ? -9.090 -6.187 14.983 1.00 94.56 101 SER A O 1
ATOM 740 N N . ALA A 1 102 ? -8.737 -8.404 14.925 1.00 95.19 102 ALA A N 1
ATOM 741 C CA . ALA A 1 102 ? -9.495 -8.699 16.145 1.00 95.19 102 ALA A CA 1
ATOM 742 C C . ALA A 1 102 ? -9.081 -7.832 17.350 1.00 95.19 102 ALA A C 1
ATOM 744 O O . ALA A 1 102 ? -9.928 -7.222 18.008 1.00 95.19 102 ALA A O 1
ATOM 745 N N . ASP A 1 103 ? -7.778 -7.713 17.614 1.00 93.56 103 ASP A N 1
ATOM 746 C CA . ASP A 1 103 ? -7.268 -6.892 18.719 1.00 93.56 103 ASP A CA 1
ATOM 747 C C . ASP A 1 103 ? -7.533 -5.396 18.491 1.00 93.56 103 ASP A C 1
ATOM 749 O O . ASP A 1 103 ? -7.855 -4.658 19.428 1.00 93.56 103 ASP A O 1
ATOM 753 N N . GLN A 1 104 ? -7.426 -4.935 17.241 1.00 94.00 104 GLN A N 1
ATOM 754 C CA . GLN A 1 104 ? -7.677 -3.540 16.878 1.00 94.00 104 GLN A CA 1
ATOM 755 C C . GLN A 1 104 ? -9.162 -3.189 17.015 1.00 94.00 104 GLN A C 1
ATOM 757 O O . GLN A 1 104 ? -9.486 -2.094 17.472 1.00 94.00 104 GLN A O 1
ATOM 762 N N . GLU A 1 105 ? -10.060 -4.114 16.679 1.00 96.00 105 GLU A N 1
ATOM 763 C CA . GLU A 1 105 ? -11.505 -3.951 16.843 1.00 96.00 105 GLU A CA 1
ATOM 764 C C . GLU A 1 105 ? -11.903 -3.865 18.318 1.00 96.00 105 GLU A C 1
ATOM 766 O O . GLU A 1 105 ? -12.680 -2.986 18.693 1.00 96.00 105 GLU A O 1
ATOM 771 N N . ILE A 1 106 ? -11.332 -4.715 19.178 1.00 97.81 106 ILE A N 1
ATOM 772 C CA . ILE A 1 106 ? -11.567 -4.651 20.628 1.00 97.81 106 ILE A CA 1
ATOM 773 C C . ILE A 1 106 ? -11.082 -3.308 21.189 1.00 97.81 106 ILE A C 1
ATOM 775 O O . ILE A 1 106 ? -11.803 -2.652 21.945 1.00 97.81 106 ILE A O 1
ATOM 779 N 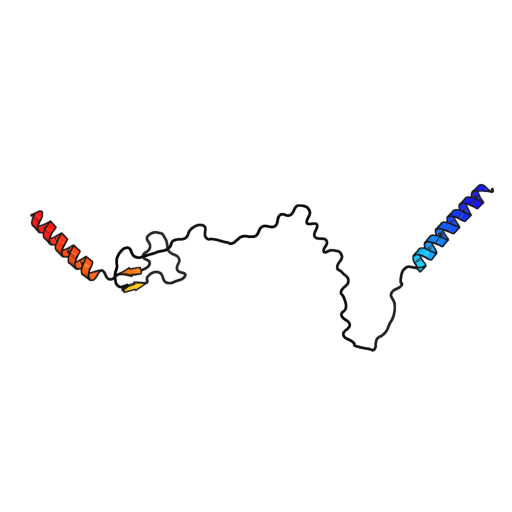N . ALA A 1 107 ? -9.875 -2.877 20.813 1.00 96.25 107 ALA A N 1
ATOM 780 C CA . ALA A 1 107 ? -9.319 -1.602 21.257 1.00 96.25 107 ALA A CA 1
ATOM 781 C C . ALA A 1 107 ? -10.166 -0.406 20.789 1.00 96.25 107 ALA A C 1
ATOM 783 O O . ALA A 1 107 ? -10.389 0.533 21.558 1.00 96.25 107 ALA A O 1
ATOM 784 N N . LEU A 1 108 ? -10.680 -0.457 19.555 1.00 97.50 108 LEU A N 1
ATOM 785 C CA . LEU A 1 108 ? -11.572 0.563 19.009 1.00 97.50 108 LEU A CA 1
ATOM 786 C C . LEU A 1 108 ? -12.870 0.658 19.819 1.00 97.50 108 LEU A C 1
ATOM 788 O O . LEU A 1 108 ? -13.222 1.743 20.275 1.00 97.50 108 LEU A O 1
ATOM 792 N N . GLN A 1 109 ? -13.532 -0.472 20.080 1.00 98.19 109 GLN A N 1
ATOM 793 C CA . GLN A 1 109 ? -14.779 -0.506 20.853 1.00 98.19 109 GLN A CA 1
ATOM 794 C C . GLN A 1 109 ? -14.603 0.056 22.271 1.00 98.19 109 GLN A C 1
ATOM 796 O O . GLN A 1 109 ? -15.457 0.790 22.770 1.00 98.19 109 GLN A O 1
ATOM 801 N N . GLN A 1 110 ? -13.481 -0.252 22.929 1.00 98.19 110 GLN A N 1
ATOM 802 C CA . GLN A 1 110 ? -13.166 0.298 24.251 1.00 98.19 110 GLN A CA 1
ATOM 803 C C . GLN A 1 110 ? -12.978 1.819 24.208 1.00 98.19 110 GLN A C 1
ATOM 805 O O . GLN A 1 110 ? -13.494 2.530 25.075 1.00 98.19 110 GLN A O 1
ATOM 810 N N . ALA A 1 111 ? -12.265 2.326 23.199 1.00 98.12 111 ALA A N 1
ATOM 811 C CA . ALA A 1 111 ? -12.053 3.758 23.021 1.00 98.12 111 ALA A CA 1
ATOM 812 C C . ALA A 1 111 ? -13.370 4.501 22.740 1.00 98.12 111 ALA A C 1
ATOM 814 O O . ALA A 1 111 ? -13.610 5.570 23.302 1.00 98.12 111 ALA A O 1
ATOM 815 N N . GLU A 1 112 ? -14.249 3.918 21.926 1.00 98.00 112 GLU A N 1
ATOM 816 C CA . GLU A 1 112 ? -15.573 4.468 21.625 1.00 98.00 112 GLU A CA 1
ATOM 817 C C . GLU A 1 112 ? -16.484 4.497 22.860 1.00 98.00 112 GLU A C 1
ATOM 819 O O . GLU A 1 112 ? -17.149 5.504 23.110 1.00 98.00 112 GLU A O 1
ATOM 824 N N . ALA A 1 113 ? -16.475 3.443 23.683 1.00 97.88 113 ALA A N 1
ATOM 825 C CA . ALA A 1 113 ? -17.227 3.409 24.937 1.00 97.88 113 ALA A CA 1
ATOM 826 C C . ALA A 1 113 ? -16.745 4.487 25.923 1.00 97.88 113 ALA A C 1
ATOM 828 O O . ALA A 1 113 ? -17.560 5.197 26.518 1.00 97.88 113 ALA A O 1
ATOM 829 N N . ALA A 1 114 ? -15.426 4.658 26.054 1.00 97.62 114 ALA A N 1
ATOM 830 C CA . ALA A 1 114 ? -14.840 5.709 26.882 1.00 97.62 114 ALA A CA 1
ATOM 831 C C . ALA A 1 114 ? -15.204 7.114 26.369 1.00 97.62 114 ALA A C 1
ATOM 833 O O . ALA A 1 114 ? -15.534 7.998 27.162 1.00 97.62 114 ALA A O 1
ATOM 834 N N . LEU A 1 115 ? -15.200 7.313 25.046 1.00 97.81 115 LEU A N 1
ATOM 835 C CA . LEU A 1 115 ? -15.624 8.565 24.421 1.00 97.81 115 LEU A CA 1
ATOM 836 C C . LEU A 1 115 ? -17.103 8.858 24.701 1.00 97.81 115 LEU A C 1
ATOM 838 O O . LEU A 1 115 ? -17.434 9.964 25.123 1.00 97.81 115 LEU A O 1
ATOM 842 N N . SER A 1 116 ? -17.983 7.869 24.518 1.00 97.81 116 SER A N 1
ATOM 843 C CA . SER A 1 116 ? -19.418 8.010 24.788 1.00 97.81 116 SER A CA 1
ATOM 844 C C . SER A 1 116 ? -19.699 8.336 26.253 1.00 97.81 116 SER A C 1
ATOM 846 O O . SER A 1 116 ? -20.606 9.115 26.530 1.00 97.81 116 SER A O 1
ATOM 848 N N . GLN A 1 117 ? -18.941 7.757 27.189 1.00 97.56 117 GLN A N 1
ATOM 849 C CA . GLN A 1 117 ? -19.089 8.041 28.615 1.00 97.56 117 GLN A CA 1
ATOM 850 C C . GLN A 1 117 ? -18.662 9.472 28.968 1.00 97.56 117 GLN A C 1
ATOM 852 O O . GLN A 1 117 ? -19.271 10.087 29.835 1.00 97.56 117 GLN A O 1
ATOM 857 N N . ALA A 1 118 ? -17.627 10.003 28.314 1.00 97.06 118 ALA A N 1
ATOM 858 C CA . ALA A 1 118 ? -17.140 11.359 28.560 1.00 97.06 118 ALA A CA 1
ATOM 859 C C . ALA A 1 118 ? -18.020 12.454 27.930 1.00 97.06 118 ALA A C 1
ATOM 861 O O . ALA A 1 118 ? -17.952 13.608 28.349 1.00 97.06 118 ALA A O 1
ATOM 862 N N . GLN A 1 119 ? -18.795 12.111 26.898 1.00 96.00 119 GLN A N 1
ATOM 863 C CA . GLN A 1 119 ? -19.694 13.037 26.202 1.00 96.00 119 GLN A CA 1
ATOM 864 C C . GLN A 1 119 ? -21.093 13.140 26.830 1.00 96.00 119 GLN A C 1
ATOM 866 O O . GLN A 1 119 ? -21.837 14.051 26.462 1.00 96.00 119 GLN A O 1
ATOM 871 N N . ALA A 1 120 ? -21.453 12.216 27.723 1.00 86.06 120 ALA A N 1
ATOM 872 C CA . ALA A 1 120 ? -22.717 12.215 28.462 1.00 86.06 120 ALA A CA 1
ATOM 873 C C . ALA A 1 120 ? -22.672 13.163 29.671 1.00 86.06 120 ALA A C 1
ATOM 875 O O . ALA A 1 120 ? -23.704 13.826 29.920 1.00 86.06 120 ALA A O 1
#

Secondary structure (DSSP, 8-state):
-HHHHHHHHHHHHHHHHHHHHHHTS---------------------TT-----TTPPP-------SS------SS---EEEESS-TT----TT---EEE--HHHHHHHHHHHHHHHHHH-

Foldseek 3Di:
DVVVVVVVVVVVVVVVVVVVVVVPPDDDDDDDDDDDDPDPPPDDPPPPPPPVCVDDDDDDDDDDDPDDDDDDDPDDFAWPDAPADPPRDDDPPDDGTDGDCVVVVVVVVVVVVVVVVVVD

Sequence (120 aa):
MKQFILGLIIILGLAGGYYLYRQMQPTATTGAGTAVSPTLTAGAPNANSQTNNTGKVSAEGQLAPIRYAHLSLTTAGEVVEIMAPEDSRVQPGDPIIRLDSADQEIALQQAEAALSQAQA

Radius of gyration: 45.66 Å; chains: 1; bounding box: 72×53×127 Å

pLDDT: mean 79.36, std 18.63, range [37.75, 98.19]